Protein AF-V6TT65-F1 (afdb_monomer_lite)

Sequence (92 aa):
MASQNQVAELHRVRNQLESSCRDSKERLKELVDELSNLKQKAKDCLRKHDREGAIRYLYRMRGVRKQADLVVLVINKQRSIISEIDAKLDRA

Radius of gyration: 20.6 Å; chains: 1; bounding box: 43×16×62 Å

Foldseek 3Di:
DVVVVVLVVLVVVLVVLVVVLVVLVVVLVVLVVLLVVLCVQLVVCVVVVNNVSNVVSVVVSVVSVVVSVVSVVSSVVSVVVSVVSVVVSVVD

Secondary structure (DSSP, 8-state):
-HHHHHHHHHHHHHHH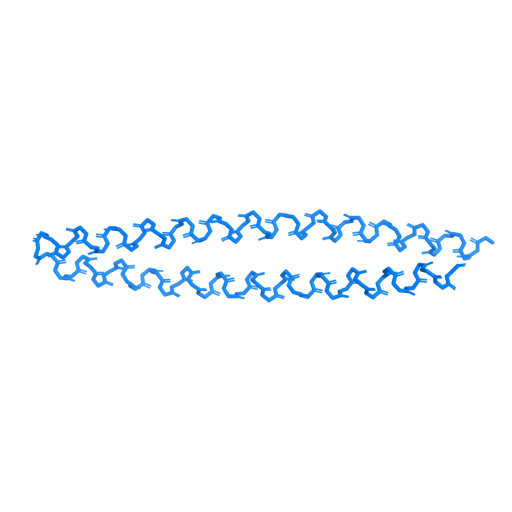HHHHHHHHHHHHHHHHHHHHHHHHHHHHHHHTT-HHHHHHHHHHHHHHHHHHHHHHHHHHHHHHHHHHHHHHHTT-

Organism: Giardia intestinalis (NCBI:txid5741)

Structure (mmCIF, N/CA/C/O backbone):
data_AF-V6TT65-F1
#
_entry.id   AF-V6TT65-F1
#
loop_
_atom_site.group_PDB
_atom_site.id
_atom_site.type_symbol
_atom_site.label_atom_id
_atom_site.label_alt_id
_atom_site.label_comp_id
_atom_site.label_asym_id
_atom_site.label_entity_id
_atom_site.label_seq_id
_atom_site.pdbx_PDB_ins_code
_atom_site.Cartn_x
_atom_site.Cartn_y
_atom_site.Cartn_z
_atom_site.occupancy
_atom_site.B_iso_or_equiv
_atom_site.auth_seq_id
_atom_site.auth_comp_id
_atom_site.auth_asym_id
_atom_site.auth_atom_id
_atom_site.pdbx_PDB_model_num
ATOM 1 N N . MET A 1 1 ? -19.829 -6.950 35.715 1.00 54.56 1 MET A N 1
ATOM 2 C CA . MET A 1 1 ? -18.475 -7.495 35.450 1.00 54.56 1 MET A CA 1
ATOM 3 C C . MET A 1 1 ? -18.292 -7.948 33.997 1.00 54.56 1 MET A C 1
ATOM 5 O O . MET A 1 1 ? -17.279 -7.599 33.414 1.00 54.56 1 MET A O 1
ATOM 9 N N . ALA A 1 2 ? -19.253 -8.644 33.368 1.00 61.25 2 ALA A N 1
ATOM 10 C CA . ALA A 1 2 ? -19.134 -9.065 31.960 1.00 61.25 2 ALA A CA 1
ATOM 11 C C . ALA A 1 2 ? -19.013 -7.906 30.937 1.00 61.25 2 ALA A C 1
ATOM 13 O O . ALA A 1 2 ? -18.244 -8.034 29.990 1.00 61.25 2 ALA A O 1
ATOM 14 N N . SER A 1 3 ? -19.686 -6.759 31.141 1.00 68.38 3 SER A N 1
ATOM 15 C CA . SER A 1 3 ? -19.584 -5.627 30.195 1.00 68.38 3 SER A CA 1
ATOM 16 C C . SER A 1 3 ? -18.244 -4.884 30.267 1.00 68.38 3 SER A C 1
ATOM 18 O O . SER A 1 3 ? -17.699 -4.529 29.230 1.00 68.38 3 SER A O 1
ATOM 20 N N . GLN A 1 4 ? -17.648 -4.730 31.457 1.00 74.50 4 GLN A N 1
ATOM 21 C CA . GLN A 1 4 ? -16.317 -4.117 31.604 1.00 74.50 4 GLN A CA 1
ATOM 22 C C . GLN A 1 4 ? -15.222 -4.942 30.911 1.00 74.50 4 GLN A C 1
ATOM 24 O O . GLN A 1 4 ? -14.344 -4.374 30.265 1.00 74.50 4 GLN A O 1
ATOM 29 N N . ASN A 1 5 ? -15.313 -6.275 30.966 1.00 84.38 5 ASN A N 1
ATOM 30 C CA . ASN A 1 5 ? -14.387 -7.160 30.251 1.00 84.38 5 ASN A CA 1
ATOM 31 C C . ASN A 1 5 ? -14.548 -7.057 28.727 1.00 84.38 5 ASN A C 1
ATOM 33 O O . ASN A 1 5 ? -13.562 -7.116 27.997 1.00 84.38 5 ASN A O 1
ATOM 37 N N . GLN A 1 6 ? -15.777 -6.866 28.243 1.00 87.69 6 GLN A N 1
ATOM 38 C CA . GLN A 1 6 ? -16.055 -6.708 26.817 1.00 87.69 6 GLN A CA 1
ATOM 39 C C . GLN A 1 6 ? -15.543 -5.366 26.274 1.00 87.69 6 GLN A C 1
ATOM 41 O O . GLN A 1 6 ? -14.954 -5.334 25.196 1.00 87.69 6 GLN A O 1
ATOM 46 N N . VAL A 1 7 ? -15.694 -4.275 27.032 1.00 91.19 7 VAL A N 1
ATOM 47 C CA . VAL A 1 7 ? -15.133 -2.958 26.678 1.00 91.19 7 VAL A CA 1
ATOM 48 C C . VAL A 1 7 ? -13.601 -2.997 26.657 1.00 91.19 7 VAL A C 1
ATOM 50 O O . VAL A 1 7 ? -12.984 -2.515 25.707 1.00 91.19 7 VAL A O 1
ATOM 53 N N . ALA A 1 8 ? -12.974 -3.631 27.654 1.00 92.81 8 ALA A N 1
ATOM 54 C CA . ALA A 1 8 ? -11.521 -3.793 27.692 1.00 92.81 8 ALA A CA 1
ATOM 55 C C . ALA A 1 8 ? -10.988 -4.592 26.488 1.00 92.81 8 ALA A C 1
ATOM 57 O O . ALA A 1 8 ? -9.989 -4.201 25.880 1.00 92.81 8 ALA A O 1
ATOM 58 N N . GLU A 1 9 ? -11.673 -5.672 26.101 1.00 94.12 9 GLU A N 1
ATOM 59 C CA . GLU A 1 9 ? -11.288 -6.473 24.936 1.00 94.12 9 GLU A CA 1
ATOM 60 C C . GLU A 1 9 ? -11.478 -5.701 23.622 1.00 94.12 9 GLU A C 1
ATOM 62 O O . GLU A 1 9 ? -10.603 -5.736 22.756 1.00 94.12 9 GLU A O 1
ATOM 67 N N . LEU A 1 10 ? -12.561 -4.926 23.486 1.00 94.56 10 LEU A N 1
ATOM 68 C CA . LEU A 1 10 ? -12.767 -4.055 22.324 1.00 94.56 10 LEU A CA 1
ATOM 69 C C . LEU A 1 10 ? -11.646 -3.016 22.188 1.00 94.56 10 LEU A C 1
ATOM 71 O O . LEU A 1 10 ? -11.094 -2.864 21.097 1.00 94.56 10 LEU A O 1
ATOM 75 N N . HIS A 1 11 ? -11.242 -2.356 23.278 1.00 95.62 11 HIS A N 1
ATOM 76 C CA . HIS A 1 11 ? -10.094 -1.443 23.257 1.00 95.62 11 HIS A CA 1
ATOM 77 C C . HIS A 1 11 ? -8.786 -2.152 22.895 1.00 95.62 11 HIS A C 1
ATOM 79 O O . HIS A 1 11 ? -7.990 -1.620 22.119 1.00 95.62 11 HIS A O 1
ATOM 85 N N . ARG A 1 12 ? -8.554 -3.363 23.413 1.00 96.38 12 ARG A N 1
ATOM 86 C CA . ARG A 1 12 ? -7.360 -4.150 23.084 1.00 96.38 12 ARG A CA 1
ATOM 87 C C . ARG A 1 12 ? -7.291 -4.467 21.590 1.00 96.38 12 ARG A C 1
ATOM 89 O O . ARG A 1 12 ? -6.261 -4.209 20.965 1.00 96.38 12 ARG A O 1
ATOM 96 N N . VAL A 1 13 ? -8.379 -4.983 21.017 1.00 96.31 13 VAL A N 1
ATOM 97 C CA . VAL A 1 13 ? -8.463 -5.326 19.588 1.00 96.31 13 VAL A CA 1
ATOM 98 C C . VAL A 1 13 ? -8.322 -4.074 18.721 1.00 96.31 13 VAL A C 1
ATOM 100 O O . VAL A 1 13 ? -7.570 -4.087 17.746 1.00 96.31 13 VAL A O 1
ATOM 103 N N . ARG A 1 14 ? -8.976 -2.969 19.100 1.00 96.88 14 ARG A N 1
ATOM 104 C CA . ARG A 1 14 ? -8.841 -1.662 18.439 1.00 96.88 14 ARG A CA 1
ATOM 105 C C . ARG A 1 14 ? -7.380 -1.220 18.364 1.00 96.88 14 ARG A C 1
ATOM 107 O O . ARG A 1 14 ? -6.890 -0.924 17.278 1.00 96.88 14 ARG A O 1
ATOM 114 N N . ASN A 1 15 ? -6.668 -1.236 19.490 1.00 97.19 15 ASN A N 1
ATOM 115 C CA . ASN A 1 15 ? -5.272 -0.798 19.559 1.00 97.19 15 ASN A CA 1
ATOM 116 C C . ASN A 1 15 ? -4.343 -1.700 18.726 1.00 97.19 15 ASN A C 1
ATOM 118 O O . ASN A 1 15 ? -3.435 -1.211 18.051 1.00 97.19 15 ASN A O 1
ATOM 122 N N . GLN A 1 16 ? -4.586 -3.016 18.720 1.00 97.19 16 GLN A N 1
ATOM 123 C CA . GLN A 1 16 ? -3.853 -3.953 17.860 1.00 97.19 16 GLN A CA 1
ATOM 124 C C . GLN A 1 16 ? -4.092 -3.670 16.369 1.00 97.19 16 GLN A C 1
ATOM 126 O O . GLN A 1 16 ? -3.141 -3.652 15.583 1.00 97.19 16 GLN A O 1
ATOM 131 N N . LEU A 1 17 ? -5.340 -3.397 15.974 1.00 96.75 17 LEU A N 1
ATOM 132 C CA . LEU A 1 17 ? -5.683 -3.030 14.599 1.00 96.75 17 LEU A CA 1
ATOM 133 C C . LEU A 1 17 ? -5.082 -1.685 14.186 1.00 96.75 17 LEU A C 1
ATOM 135 O O . LEU A 1 17 ? -4.623 -1.557 13.053 1.00 96.75 17 LEU A O 1
ATOM 139 N N . GLU A 1 18 ? -5.039 -0.695 15.079 1.00 97.12 18 GLU A N 1
ATOM 140 C CA . GLU A 1 18 ? -4.383 0.590 14.812 1.00 97.12 18 GLU A CA 1
ATOM 141 C C . GLU A 1 18 ? -2.881 0.428 14.567 1.00 97.12 18 GLU A C 1
ATOM 143 O O . GLU A 1 18 ? -2.351 1.023 13.623 1.00 97.12 18 GLU A O 1
ATOM 148 N N . SER A 1 19 ? -2.203 -0.404 15.366 1.00 97.62 19 SER A N 1
ATOM 149 C CA . SER A 1 19 ? -0.793 -0.741 15.138 1.00 97.62 19 SER A CA 1
ATOM 150 C C . SER A 1 19 ? -0.607 -1.425 13.783 1.00 97.62 19 SER A C 1
ATOM 152 O O . SER A 1 19 ? 0.164 -0.952 12.954 1.00 97.62 19 SER A O 1
ATOM 154 N N . SER A 1 20 ? -1.395 -2.466 13.498 1.00 97.81 20 SER A N 1
ATOM 155 C CA . SER A 1 20 ? -1.330 -3.194 12.223 1.00 97.81 20 SER A CA 1
ATOM 156 C C . SER A 1 20 ? -1.630 -2.299 11.008 1.00 97.81 20 SER A C 1
ATOM 158 O O . SER A 1 20 ? -1.017 -2.440 9.946 1.00 97.81 20 SER A O 1
ATOM 160 N N . CYS A 1 21 ? -2.540 -1.333 11.158 1.00 97.88 21 CYS A N 1
ATOM 161 C CA . CYS A 1 21 ? -2.859 -0.339 10.133 1.00 97.88 21 CYS A CA 1
ATOM 162 C C . CYS A 1 21 ? -1.692 0.623 9.881 1.00 97.88 21 CYS A C 1
ATOM 164 O O . CYS A 1 21 ? -1.445 1.008 8.735 1.00 97.88 21 CYS A O 1
ATOM 166 N N . ARG A 1 22 ? -0.940 0.993 10.924 1.00 98.31 22 ARG A N 1
ATOM 167 C CA . ARG A 1 22 ? 0.287 1.787 10.788 1.00 98.31 22 ARG A CA 1
ATOM 168 C C . ARG A 1 22 ? 1.355 1.025 10.007 1.00 98.31 22 ARG A C 1
ATOM 170 O O . ARG A 1 22 ? 1.879 1.575 9.043 1.00 98.31 22 ARG A O 1
ATOM 177 N N . ASP A 1 23 ? 1.588 -0.238 10.349 1.00 98.31 23 ASP A N 1
ATOM 178 C CA . ASP A 1 23 ? 2.562 -1.091 9.656 1.00 98.31 23 ASP A CA 1
ATOM 179 C C . ASP A 1 23 ? 2.180 -1.291 8.183 1.00 98.31 23 ASP A C 1
ATOM 181 O O . ASP A 1 23 ? 3.013 -1.194 7.284 1.00 98.31 23 ASP A O 1
ATOM 185 N N . SER A 1 24 ? 0.885 -1.483 7.912 1.00 98.38 24 SER A N 1
ATOM 186 C CA . SER A 1 24 ? 0.365 -1.619 6.546 1.00 98.38 24 SER A CA 1
ATOM 187 C C . SER A 1 24 ? 0.576 -0.341 5.723 1.00 98.38 24 SER A C 1
ATOM 189 O O . SER A 1 24 ? 0.909 -0.413 4.539 1.00 98.38 24 SER A O 1
ATOM 191 N N . LYS A 1 25 ? 0.429 0.841 6.336 1.00 98.44 25 LYS A N 1
ATOM 192 C CA . LYS A 1 25 ? 0.720 2.130 5.683 1.00 98.44 25 LYS A CA 1
ATOM 193 C C . LYS A 1 25 ? 2.207 2.318 5.403 1.00 98.44 25 LYS A C 1
ATOM 195 O O . LYS A 1 25 ? 2.538 2.805 4.324 1.00 98.44 25 LYS A O 1
ATOM 200 N N . GLU A 1 26 ? 3.084 1.923 6.324 1.00 98.50 26 GLU A N 1
ATOM 201 C CA . GLU A 1 26 ? 4.530 1.973 6.077 1.00 98.50 26 GLU A CA 1
ATOM 202 C C . GLU A 1 26 ? 4.903 1.033 4.927 1.00 98.50 26 GLU A C 1
ATOM 204 O O . GLU A 1 26 ? 5.570 1.441 3.979 1.00 98.50 26 GLU A O 1
ATOM 209 N N . ARG A 1 27 ? 4.337 -0.179 4.908 1.00 98.38 27 ARG A N 1
ATOM 210 C CA . ARG A 1 27 ? 4.528 -1.108 3.793 1.00 98.38 27 ARG A CA 1
ATOM 211 C C . ARG A 1 27 ? 4.046 -0.538 2.457 1.00 98.38 27 ARG A C 1
ATOM 213 O O . ARG A 1 27 ? 4.694 -0.736 1.431 1.00 98.38 27 ARG A O 1
ATOM 220 N N . LEU A 1 28 ? 2.915 0.169 2.441 1.00 98.69 28 LEU A N 1
ATOM 221 C CA . LEU A 1 28 ? 2.431 0.836 1.230 1.00 98.69 28 LEU A CA 1
ATOM 222 C C . LEU A 1 28 ? 3.424 1.896 0.737 1.00 98.69 28 LEU A C 1
ATOM 224 O O . LEU A 1 28 ? 3.664 1.992 -0.465 1.00 98.69 28 LEU A O 1
ATOM 228 N N . LYS A 1 29 ? 4.007 2.671 1.655 1.00 98.56 29 LYS A N 1
ATOM 229 C CA . LYS A 1 29 ? 5.010 3.691 1.339 1.00 98.56 29 LYS A CA 1
ATOM 230 C C . LYS A 1 29 ? 6.256 3.069 0.702 1.00 98.56 29 LYS A C 1
ATOM 232 O O . LYS A 1 29 ? 6.657 3.513 -0.370 1.00 98.56 29 LYS A O 1
ATOM 237 N N . GLU A 1 30 ? 6.777 1.981 1.270 1.00 98.50 30 GLU A N 1
ATOM 238 C CA . GLU A 1 30 ? 7.903 1.228 0.691 1.00 98.50 30 GLU A CA 1
ATOM 239 C C . GLU A 1 30 ? 7.617 0.763 -0.747 1.00 98.50 30 GLU A C 1
ATOM 241 O O . GLU A 1 30 ? 8.460 0.900 -1.635 1.00 98.50 30 GLU A O 1
ATOM 246 N N . LEU A 1 31 ? 6.410 0.245 -1.006 1.00 98.56 31 LEU A N 1
ATOM 247 C CA . LEU A 1 31 ? 6.005 -0.204 -2.344 1.00 98.56 31 LEU A CA 1
ATOM 248 C C . LEU A 1 31 ? 5.901 0.963 -3.339 1.00 98.56 31 LEU A C 1
ATOM 250 O O . LEU A 1 31 ? 6.241 0.813 -4.515 1.00 98.56 31 LEU A O 1
ATOM 254 N N . VAL A 1 32 ? 5.442 2.136 -2.892 1.00 98.44 32 VAL A N 1
ATOM 255 C CA . VAL A 1 32 ? 5.386 3.355 -3.717 1.00 98.44 32 VAL A CA 1
ATOM 256 C C . VAL A 1 32 ? 6.791 3.863 -4.053 1.00 98.44 32 VAL A C 1
ATOM 258 O O . VAL A 1 32 ? 7.050 4.245 -5.202 1.00 98.44 32 VAL A O 1
ATOM 261 N N . ASP A 1 33 ? 7.713 3.815 -3.095 1.00 98.50 33 ASP A N 1
ATOM 262 C CA . ASP A 1 33 ? 9.116 4.169 -3.308 1.00 98.50 33 ASP A CA 1
ATOM 263 C C . ASP A 1 33 ? 9.787 3.189 -4.284 1.00 98.50 33 ASP A C 1
ATOM 265 O O . ASP A 1 33 ? 10.472 3.603 -5.227 1.00 98.50 33 ASP A O 1
ATOM 269 N N . GLU A 1 34 ? 9.512 1.887 -4.153 1.00 98.38 34 GLU A N 1
ATOM 270 C CA . GLU A 1 34 ? 9.984 0.869 -5.092 1.00 98.38 34 GLU A CA 1
ATOM 271 C C . GLU A 1 34 ? 9.445 1.103 -6.513 1.00 98.38 34 GLU A C 1
ATOM 273 O O . GLU A 1 34 ? 10.212 1.066 -7.482 1.00 98.38 34 GLU A O 1
ATOM 278 N N . LEU A 1 35 ? 8.151 1.408 -6.664 1.00 98.50 35 LEU A N 1
ATOM 279 C CA . LEU A 1 35 ? 7.555 1.755 -7.960 1.00 98.50 35 LEU A CA 1
ATOM 280 C C . LEU A 1 35 ? 8.230 2.977 -8.589 1.00 98.50 35 LEU A C 1
ATOM 282 O O . LEU A 1 35 ? 8.476 2.991 -9.800 1.00 98.50 35 LEU A O 1
ATOM 286 N N . SER A 1 36 ? 8.544 3.989 -7.782 1.00 98.31 36 SER A N 1
ATOM 287 C CA . SER A 1 36 ? 9.233 5.202 -8.2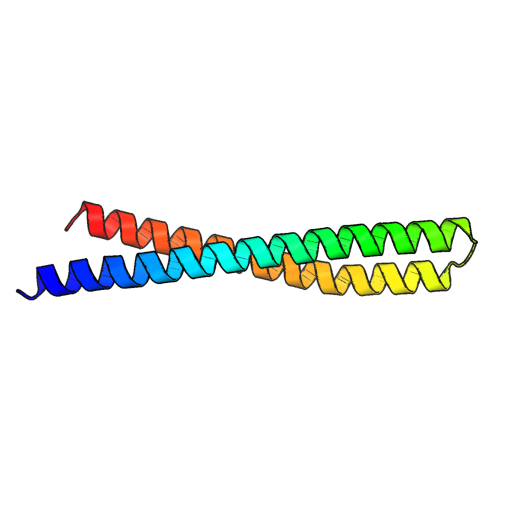29 1.00 98.31 36 SER A CA 1
ATOM 288 C C . SER A 1 36 ? 10.657 4.897 -8.699 1.00 98.31 36 SER A C 1
ATOM 290 O O . SER A 1 36 ? 11.057 5.333 -9.783 1.00 98.31 36 SER A O 1
ATOM 292 N N . ASN A 1 37 ? 11.388 4.065 -7.956 1.00 98.56 37 ASN A N 1
ATOM 293 C CA . ASN A 1 37 ? 12.722 3.597 -8.328 1.00 98.56 37 ASN A CA 1
ATOM 294 C C . ASN A 1 37 ? 12.704 2.780 -9.631 1.00 98.56 37 ASN A C 1
ATOM 296 O O . ASN A 1 37 ? 13.491 3.027 -10.545 1.00 98.56 37 ASN A O 1
ATOM 300 N N . LEU A 1 38 ? 11.774 1.830 -9.763 1.00 98.50 38 LEU A N 1
ATOM 301 C CA . LEU A 1 38 ? 11.625 1.026 -10.979 1.00 98.50 38 LEU A CA 1
ATOM 302 C C . LEU A 1 38 ? 11.265 1.888 -12.195 1.00 98.50 38 LEU A C 1
ATOM 304 O O . LEU A 1 38 ? 11.815 1.679 -13.277 1.00 98.50 38 LEU A O 1
ATOM 308 N N . LYS A 1 39 ? 10.399 2.893 -12.017 1.00 98.25 39 LYS A N 1
ATOM 309 C CA . LYS A 1 39 ? 10.069 3.870 -13.063 1.00 98.25 39 LYS A CA 1
ATOM 310 C C . LYS A 1 39 ? 11.308 4.640 -13.511 1.00 98.25 39 LYS A C 1
ATOM 312 O O . LYS A 1 39 ? 11.485 4.849 -14.711 1.00 98.25 39 LYS A O 1
ATOM 317 N N . GLN A 1 40 ? 12.158 5.057 -12.573 1.00 98.50 40 GLN A N 1
ATOM 318 C CA . GLN A 1 40 ? 13.394 5.765 -12.894 1.00 98.50 40 GLN A CA 1
ATOM 319 C C . GLN A 1 40 ? 14.372 4.864 -13.659 1.00 98.50 40 GLN A C 1
ATOM 321 O O . GLN A 1 40 ? 14.825 5.242 -14.736 1.00 98.50 40 GLN A O 1
ATOM 326 N N . LYS A 1 41 ? 14.582 3.625 -13.200 1.00 98.38 41 LYS A N 1
ATOM 327 C CA . LYS A 1 41 ? 15.415 2.630 -13.899 1.00 98.38 41 LYS A CA 1
ATOM 328 C C . LYS A 1 41 ? 14.920 2.335 -15.317 1.00 98.38 41 LYS A C 1
ATOM 330 O O . LYS A 1 41 ? 15.720 2.281 -16.246 1.00 98.38 41 LYS A O 1
ATOM 335 N N . ALA A 1 42 ? 13.605 2.212 -15.511 1.00 98.38 42 ALA A N 1
ATOM 336 C CA . ALA A 1 42 ? 13.022 2.031 -16.839 1.00 98.38 42 ALA A CA 1
ATOM 337 C C . ALA A 1 42 ? 13.311 3.229 -17.762 1.00 98.38 42 ALA A C 1
ATOM 339 O O . ALA A 1 42 ? 13.693 3.037 -18.915 1.00 98.38 42 ALA A O 1
ATOM 340 N N . LYS A 1 43 ? 13.185 4.466 -17.256 1.00 98.31 43 LYS A N 1
ATOM 341 C CA . LYS A 1 43 ? 13.550 5.680 -18.008 1.00 98.31 43 LYS A CA 1
ATOM 342 C C . LYS A 1 43 ? 15.034 5.707 -18.367 1.00 98.31 43 LYS A C 1
ATOM 344 O O . LYS A 1 43 ? 15.372 6.087 -19.484 1.00 98.31 43 LYS A O 1
ATOM 349 N N . ASP A 1 44 ? 15.906 5.302 -17.449 1.00 98.50 44 ASP A N 1
ATOM 350 C CA . ASP A 1 44 ? 17.351 5.290 -17.686 1.00 98.50 44 ASP A CA 1
ATOM 351 C C . ASP A 1 44 ? 17.759 4.240 -18.727 1.00 98.50 44 ASP A C 1
ATOM 353 O O . ASP A 1 44 ? 18.616 4.523 -19.563 1.00 98.50 44 ASP A O 1
ATOM 357 N N . CYS A 1 45 ? 17.095 3.081 -18.763 1.00 98.44 45 CYS A N 1
ATOM 358 C CA . CYS A 1 45 ? 17.230 2.119 -19.862 1.00 98.44 45 CYS A CA 1
ATOM 359 C C . CYS A 1 45 ? 16.826 2.733 -21.211 1.00 98.44 45 CYS A C 1
ATOM 361 O O . CYS A 1 45 ? 17.589 2.660 -22.172 1.00 98.44 45 CYS A O 1
ATOM 363 N N . LEU A 1 46 ? 15.674 3.412 -21.278 1.00 97.44 46 LEU A N 1
ATOM 364 C CA . LEU A 1 46 ? 15.216 4.058 -22.516 1.00 97.44 46 LEU A CA 1
ATOM 365 C C . LEU A 1 46 ? 16.176 5.152 -23.001 1.00 97.44 46 LEU A C 1
ATOM 367 O O . LEU A 1 46 ? 16.441 5.230 -24.198 1.00 97.44 46 LEU A O 1
ATOM 371 N N . ARG A 1 47 ? 16.739 5.954 -22.086 1.00 98.06 47 ARG A N 1
ATOM 372 C CA . ARG A 1 47 ? 17.775 6.958 -22.405 1.00 98.06 47 ARG A CA 1
ATOM 373 C C . ARG A 1 47 ? 19.033 6.334 -23.010 1.00 98.06 47 ARG A C 1
ATOM 375 O O . ARG A 1 47 ? 19.695 6.976 -23.812 1.00 98.06 47 ARG A O 1
ATOM 382 N N . LYS A 1 48 ? 19.351 5.093 -22.637 1.00 98.06 48 LYS A N 1
ATOM 383 C CA . LYS A 1 48 ? 20.478 4.310 -23.166 1.00 98.06 48 LYS A CA 1
ATOM 384 C C . LYS A 1 48 ? 20.100 3.450 -24.379 1.00 98.06 48 LYS A C 1
ATOM 386 O O . LYS A 1 48 ? 20.888 2.605 -24.782 1.00 98.06 48 LYS A O 1
ATOM 391 N N . HIS A 1 49 ? 18.898 3.628 -24.934 1.00 97.44 49 HIS A N 1
ATOM 392 C CA . HIS A 1 49 ? 18.331 2.801 -26.006 1.00 97.44 49 HIS A CA 1
ATOM 393 C C . HIS A 1 49 ? 18.184 1.299 -25.667 1.00 97.44 49 HIS A C 1
ATOM 395 O O . HIS A 1 49 ? 17.899 0.491 -26.549 1.00 97.44 49 HIS A O 1
ATOM 401 N N . ASP A 1 50 ? 18.272 0.920 -24.388 1.00 98.00 50 ASP A N 1
ATOM 402 C CA . ASP A 1 50 ? 18.040 -0.441 -23.894 1.00 98.00 50 ASP A CA 1
ATOM 403 C C . ASP A 1 50 ? 16.534 -0.690 -23.702 1.00 98.00 50 ASP A C 1
ATOM 405 O O . ASP A 1 50 ? 15.961 -0.520 -22.620 1.00 98.00 50 ASP A O 1
ATOM 409 N N . ARG A 1 51 ? 15.852 -1.065 -24.789 1.00 97.19 51 ARG A N 1
ATOM 410 C CA . ARG A 1 51 ? 14.402 -1.324 -24.769 1.00 97.19 51 ARG A CA 1
ATOM 411 C C . ARG A 1 51 ? 14.041 -2.552 -23.937 1.00 97.19 51 ARG A C 1
ATOM 413 O O . ARG A 1 51 ? 13.040 -2.529 -23.222 1.00 97.19 51 ARG A O 1
ATOM 420 N N . GLU A 1 52 ? 14.846 -3.606 -23.996 1.00 97.94 52 GLU A N 1
ATOM 421 C CA . GLU A 1 52 ? 14.584 -4.837 -23.249 1.00 97.94 52 GLU A CA 1
ATOM 422 C C . GLU A 1 52 ? 14.717 -4.625 -21.739 1.00 97.94 52 GLU A C 1
ATOM 424 O O . GLU A 1 52 ? 13.873 -5.092 -20.970 1.00 97.94 52 GLU A O 1
ATOM 429 N N . GLY A 1 53 ? 15.729 -3.874 -21.295 1.00 97.94 53 GLY A N 1
ATOM 430 C CA . GLY A 1 53 ? 15.881 -3.492 -19.893 1.00 97.94 53 GLY A CA 1
ATOM 431 C C . GLY A 1 53 ? 14.711 -2.663 -19.385 1.00 97.94 53 GLY A C 1
ATOM 432 O O . GLY A 1 53 ? 14.182 -2.946 -18.306 1.00 97.94 53 GLY A O 1
ATOM 433 N N . ALA A 1 54 ? 14.230 -1.713 -20.190 1.00 98.06 54 ALA A 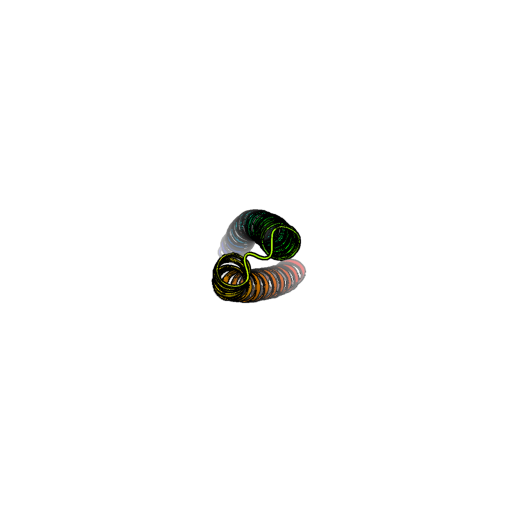N 1
ATOM 434 C CA . ALA A 1 54 ? 13.037 -0.944 -19.853 1.00 98.06 54 ALA A CA 1
ATOM 435 C C . ALA A 1 54 ? 11.804 -1.852 -19.685 1.00 98.06 54 ALA A C 1
ATOM 437 O O . ALA A 1 54 ? 11.096 -1.739 -18.682 1.00 98.06 54 ALA A O 1
ATOM 438 N N . ILE A 1 55 ? 11.585 -2.801 -20.605 1.00 98.19 55 ILE A N 1
ATOM 439 C CA . ILE A 1 55 ? 10.484 -3.777 -20.525 1.00 98.19 55 ILE A CA 1
ATOM 440 C C . ILE A 1 55 ? 10.587 -4.624 -19.247 1.00 98.19 55 ILE A C 1
ATOM 442 O O . ILE A 1 55 ? 9.584 -4.800 -18.552 1.00 98.19 55 ILE A O 1
ATOM 446 N N . ARG A 1 56 ? 11.787 -5.097 -18.879 1.00 98.25 56 ARG A N 1
ATOM 447 C CA . ARG A 1 56 ? 11.998 -5.871 -17.640 1.00 98.25 56 ARG A CA 1
ATOM 448 C C . ARG A 1 56 ? 11.599 -5.084 -16.391 1.00 98.25 56 ARG A C 1
ATOM 450 O O . ARG A 1 56 ? 10.925 -5.633 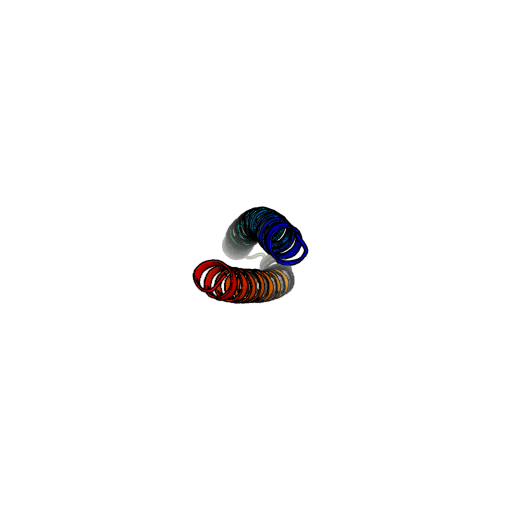-15.516 1.00 98.25 56 ARG A O 1
ATOM 457 N N . TYR A 1 57 ? 11.976 -3.808 -16.294 1.00 98.25 57 TYR A N 1
ATOM 458 C CA . TYR A 1 57 ? 11.587 -2.974 -15.153 1.00 98.25 57 TYR A CA 1
ATOM 459 C C . TYR A 1 57 ? 10.083 -2.682 -15.129 1.00 98.25 57 TYR A C 1
ATOM 461 O O . TYR A 1 57 ? 9.471 -2.786 -14.067 1.00 98.25 57 TYR A O 1
ATOM 469 N N . LEU A 1 58 ? 9.459 -2.420 -16.282 1.00 97.12 58 LEU A N 1
ATOM 470 C CA . LEU A 1 58 ? 8.004 -2.244 -16.379 1.00 97.12 58 LEU A CA 1
ATOM 471 C C . LEU A 1 58 ? 7.235 -3.510 -15.968 1.00 97.12 58 LEU A C 1
ATOM 473 O O . LEU A 1 58 ? 6.219 -3.420 -15.275 1.00 97.12 58 LEU A O 1
ATOM 477 N N . TYR A 1 59 ? 7.731 -4.697 -16.328 1.00 97.69 59 TYR A N 1
ATOM 478 C CA . TYR A 1 59 ? 7.136 -5.961 -15.890 1.00 97.69 59 TYR A CA 1
ATOM 479 C C . TYR A 1 59 ? 7.201 -6.121 -14.364 1.00 97.69 59 TYR A C 1
ATOM 481 O O . TYR A 1 59 ? 6.193 -6.450 -13.736 1.00 97.69 59 TYR A O 1
ATOM 489 N N . ARG A 1 60 ? 8.347 -5.806 -13.742 1.00 97.88 60 ARG A N 1
ATOM 490 C CA . ARG A 1 60 ? 8.484 -5.806 -12.273 1.00 97.88 60 ARG A CA 1
ATOM 491 C C . ARG A 1 60 ? 7.525 -4.817 -11.610 1.00 97.88 60 ARG A C 1
ATOM 493 O O . ARG A 1 60 ? 6.865 -5.184 -10.641 1.00 97.88 60 ARG A O 1
ATOM 500 N N . MET A 1 61 ? 7.361 -3.615 -12.173 1.00 98.31 61 MET A N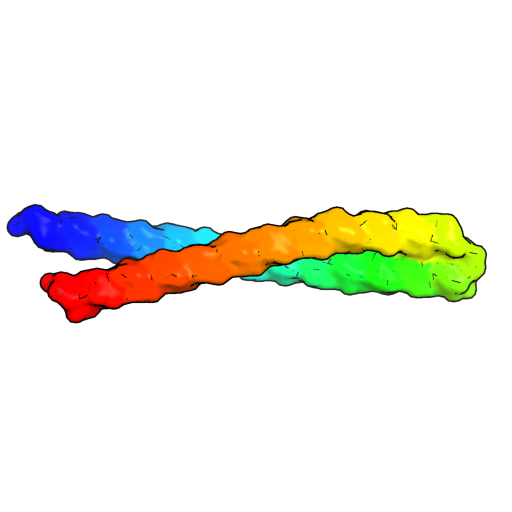 1
ATOM 501 C CA . MET A 1 61 ? 6.398 -2.625 -11.663 1.00 98.31 61 MET A CA 1
ATOM 502 C C . MET A 1 61 ? 4.972 -3.175 -11.605 1.00 98.31 61 MET A C 1
ATOM 504 O O . MET A 1 61 ? 4.234 -2.855 -10.676 1.00 98.31 61 MET A O 1
ATOM 508 N N . ARG A 1 62 ? 4.569 -4.018 -12.565 1.00 97.19 62 ARG A N 1
ATOM 509 C CA . ARG A 1 62 ? 3.239 -4.646 -12.549 1.00 97.19 62 ARG A CA 1
ATOM 510 C C . ARG A 1 62 ? 3.045 -5.541 -11.322 1.00 97.19 62 ARG A C 1
ATOM 512 O O . ARG A 1 62 ? 1.947 -5.568 -10.775 1.00 97.19 62 ARG A O 1
ATOM 519 N N . GLY A 1 63 ? 4.086 -6.256 -10.894 1.00 97.31 63 GLY A N 1
ATOM 520 C CA . GLY A 1 63 ? 4.063 -7.075 -9.679 1.00 97.31 63 GLY A CA 1
ATOM 521 C C . GLY A 1 63 ? 3.925 -6.228 -8.415 1.00 97.31 63 GLY A C 1
ATOM 522 O O . GLY A 1 63 ? 3.013 -6.457 -7.624 1.00 97.31 63 GLY A O 1
ATOM 523 N N . VAL A 1 64 ? 4.766 -5.201 -8.277 1.00 98.31 64 VAL A N 1
ATOM 524 C CA . VAL A 1 64 ? 4.750 -4.290 -7.118 1.00 98.31 64 VAL A CA 1
ATOM 525 C C . VAL A 1 64 ? 3.418 -3.539 -7.020 1.00 98.31 64 VAL A C 1
ATOM 527 O O . VAL A 1 64 ? 2.851 -3.427 -5.938 1.00 98.31 64 VAL A O 1
ATOM 530 N N . ARG A 1 65 ? 2.844 -3.102 -8.152 1.00 98.06 65 ARG A N 1
ATOM 531 C CA . ARG A 1 65 ? 1.530 -2.436 -8.175 1.00 98.06 65 ARG A CA 1
ATOM 532 C C . ARG A 1 65 ? 0.420 -3.328 -7.620 1.00 98.06 65 ARG A C 1
ATOM 534 O O . ARG A 1 65 ? -0.337 -2.872 -6.778 1.00 98.06 65 ARG A O 1
ATOM 541 N N . LYS A 1 66 ? 0.370 -4.603 -8.021 1.00 97.88 66 LYS A N 1
ATOM 542 C CA . LYS A 1 66 ? -0.616 -5.553 -7.475 1.00 97.88 66 LYS A CA 1
ATOM 543 C C . LYS A 1 66 ? -0.484 -5.708 -5.959 1.00 97.88 66 LYS A C 1
ATOM 545 O O . LYS A 1 66 ? -1.492 -5.815 -5.273 1.00 97.88 66 LYS A O 1
ATOM 550 N N . GLN A 1 67 ? 0.743 -5.724 -5.435 1.00 98.06 67 GLN A N 1
ATOM 551 C CA . GLN A 1 67 ? 0.966 -5.769 -3.988 1.00 98.06 67 GLN A CA 1
ATOM 552 C C . GLN A 1 67 ? 0.476 -4.488 -3.308 1.00 98.06 67 GLN A C 1
ATOM 554 O O . GLN A 1 67 ? -0.205 -4.572 -2.292 1.00 98.06 67 GLN A O 1
ATOM 559 N N . ALA A 1 68 ? 0.762 -3.317 -3.884 1.00 98.50 68 ALA A N 1
ATOM 560 C CA . ALA A 1 68 ? 0.283 -2.041 -3.359 1.00 98.50 68 ALA A CA 1
ATOM 561 C C . ALA A 1 68 ? -1.254 -1.983 -3.327 1.00 98.50 68 ALA A C 1
ATOM 563 O O . ALA A 1 68 ? -1.823 -1.606 -2.305 1.00 98.50 68 ALA A O 1
ATOM 564 N N . ASP A 1 69 ? -1.923 -2.438 -4.392 1.00 98.19 69 ASP A N 1
ATOM 565 C CA . ASP A 1 69 ? -3.388 -2.501 -4.466 1.00 98.19 69 ASP A CA 1
ATOM 566 C C . ASP A 1 69 ? -3.971 -3.388 -3.348 1.00 98.19 69 ASP A C 1
ATOM 568 O O . ASP A 1 69 ? -4.930 -3.005 -2.674 1.00 98.19 69 ASP A O 1
ATOM 572 N N . LEU A 1 70 ? -3.360 -4.552 -3.089 1.00 98.25 70 LEU A N 1
ATOM 573 C CA . LEU A 1 70 ? -3.759 -5.438 -1.989 1.00 98.25 70 LEU A CA 1
ATOM 574 C C . LEU A 1 70 ? -3.561 -4.784 -0.616 1.00 98.25 70 LEU A C 1
ATOM 576 O O . LEU A 1 70 ? -4.438 -4.878 0.240 1.00 98.25 70 LEU A O 1
ATOM 580 N N . VAL A 1 71 ? -2.438 -4.096 -0.402 1.00 98.38 71 VAL A N 1
ATOM 581 C CA . VAL A 1 71 ? -2.169 -3.395 0.863 1.00 98.38 71 VAL A CA 1
ATOM 582 C C . VAL A 1 71 ? 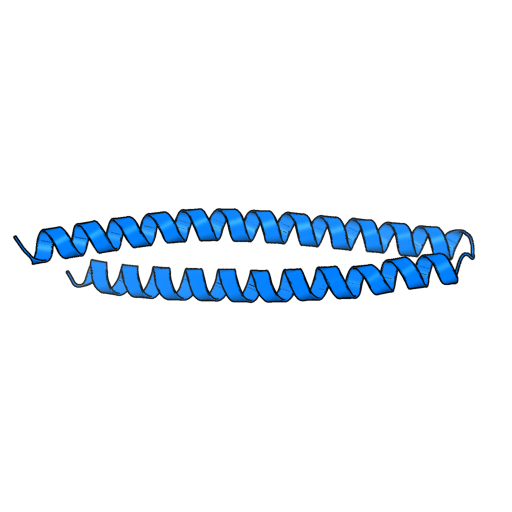-3.182 -2.269 1.088 1.00 98.38 71 VAL A C 1
ATOM 584 O O . VAL A 1 71 ? -3.672 -2.103 2.204 1.00 98.38 71 VAL A O 1
ATOM 587 N N . VAL A 1 72 ? -3.576 -1.541 0.040 1.00 98.56 72 VAL A N 1
ATOM 588 C CA . VAL A 1 72 ? -4.641 -0.526 0.124 1.00 98.56 72 VAL A CA 1
ATOM 589 C C . VAL A 1 72 ? -5.972 -1.149 0.553 1.00 98.56 72 VAL A C 1
ATOM 591 O O . VAL A 1 72 ? -6.646 -0.599 1.427 1.00 98.56 72 VAL A O 1
ATOM 594 N N . LEU A 1 73 ? -6.346 -2.307 -0.002 1.00 98.44 73 LEU A N 1
ATOM 595 C CA . LEU A 1 73 ? -7.553 -3.031 0.418 1.00 98.44 73 LEU A CA 1
ATOM 596 C C . LEU A 1 73 ? -7.495 -3.427 1.900 1.00 98.44 73 LEU A C 1
ATOM 598 O O . LEU A 1 73 ? -8.476 -3.234 2.621 1.00 98.44 73 LEU A O 1
ATOM 602 N N . VAL A 1 74 ? -6.346 -3.925 2.366 1.00 98.12 74 VAL A N 1
ATOM 603 C CA . VAL A 1 74 ? -6.124 -4.276 3.778 1.00 98.12 74 VAL A CA 1
ATOM 604 C C . VAL A 1 74 ? -6.277 -3.051 4.680 1.00 98.12 74 VAL A C 1
ATOM 606 O O . VAL A 1 74 ? -7.048 -3.107 5.638 1.00 98.12 74 VAL A O 1
ATOM 609 N N . ILE A 1 75 ? -5.635 -1.928 4.342 1.00 98.50 75 ILE A N 1
ATOM 610 C CA . ILE A 1 75 ? -5.744 -0.668 5.098 1.00 98.50 75 ILE A CA 1
ATOM 611 C C . ILE A 1 75 ? -7.201 -0.211 5.181 1.00 98.50 75 ILE A C 1
ATOM 613 O O . ILE A 1 75 ? -7.680 0.159 6.254 1.00 98.50 75 ILE A O 1
ATOM 617 N N . ASN A 1 76 ? -7.930 -0.247 4.065 1.00 98.19 76 ASN A N 1
ATOM 618 C CA . ASN A 1 76 ? -9.335 0.152 4.039 1.00 98.19 76 ASN A CA 1
ATOM 619 C C . ASN A 1 76 ? -10.193 -0.756 4.926 1.00 98.19 76 ASN A C 1
ATOM 621 O O . ASN A 1 76 ? -11.034 -0.260 5.678 1.00 98.19 76 ASN A O 1
ATOM 625 N N . LYS A 1 77 ? -9.947 -2.072 4.907 1.00 98.12 77 LYS A N 1
ATOM 626 C CA . LYS A 1 77 ? -10.669 -3.010 5.771 1.00 98.12 77 LYS A CA 1
ATOM 627 C C . LYS A 1 77 ? -10.335 -2.805 7.249 1.00 98.12 77 LYS A C 1
ATOM 629 O O . LYS A 1 77 ? -11.254 -2.781 8.062 1.00 98.12 77 LYS A O 1
ATOM 634 N N . GLN A 1 78 ? -9.064 -2.595 7.596 1.00 97.88 78 GLN A N 1
ATOM 635 C CA . GLN A 1 78 ? -8.643 -2.271 8.964 1.00 97.88 78 GLN A CA 1
ATOM 636 C C . GLN A 1 78 ? -9.333 -0.998 9.467 1.00 97.88 78 GLN A C 1
ATOM 638 O O . GLN A 1 78 ? -9.885 -1.001 10.562 1.00 97.88 78 GLN A O 1
ATOM 643 N N . ARG A 1 79 ? -9.370 0.069 8.654 1.00 97.94 79 ARG A N 1
ATOM 644 C CA . ARG A 1 79 ? -10.057 1.326 9.005 1.00 97.94 79 ARG A CA 1
ATOM 645 C C . ARG A 1 79 ? -11.556 1.124 9.221 1.00 97.94 79 ARG A C 1
ATOM 647 O O . ARG A 1 79 ? -12.074 1.622 10.210 1.00 97.94 79 ARG A O 1
ATOM 654 N N . SER A 1 80 ? -12.221 0.358 8.352 1.00 98.12 80 SER A N 1
ATOM 655 C CA . SER A 1 80 ? -13.641 0.009 8.516 1.00 98.12 80 SER A CA 1
ATOM 656 C C . SER A 1 80 ? -13.899 -0.686 9.853 1.00 98.12 80 SER A C 1
ATOM 658 O O . SER A 1 80 ? -14.798 -0.288 10.584 1.00 98.12 80 SER A O 1
ATOM 660 N N . ILE A 1 81 ? -13.089 -1.693 10.198 1.00 97.62 81 ILE A N 1
ATOM 661 C CA . ILE A 1 81 ? -13.258 -2.447 11.449 1.00 97.62 81 ILE A CA 1
ATOM 662 C C . ILE A 1 81 ? -12.991 -1.554 12.666 1.00 97.62 81 ILE A C 1
ATOM 664 O O . ILE A 1 81 ? -13.734 -1.629 13.639 1.00 97.62 81 ILE A O 1
ATOM 668 N N . ILE A 1 82 ? -11.966 -0.695 12.621 1.00 97.69 82 ILE A N 1
ATOM 669 C CA . ILE A 1 82 ? -11.696 0.270 13.698 1.00 97.69 82 ILE A CA 1
ATOM 670 C C . ILE A 1 82 ? -12.919 1.170 13.915 1.00 97.69 82 ILE A C 1
ATOM 672 O O . ILE A 1 82 ? -13.388 1.271 15.041 1.00 97.69 82 ILE A O 1
ATOM 676 N N . SER A 1 83 ? -13.501 1.730 12.849 1.00 97.44 83 SER A N 1
ATOM 677 C CA . SER A 1 83 ? -14.714 2.553 12.954 1.00 97.44 83 SER A CA 1
ATOM 678 C C . SER A 1 83 ? -15.923 1.786 13.502 1.00 97.44 83 SER A C 1
ATOM 680 O O . SER A 1 83 ? -16.708 2.339 14.267 1.00 97.44 83 SER A O 1
ATOM 682 N N . GLU A 1 84 ? -16.082 0.508 13.147 1.00 97.06 84 GLU A N 1
ATOM 683 C CA . GLU A 1 84 ? -17.128 -0.350 13.719 1.00 97.06 84 GLU A CA 1
ATOM 684 C C . GLU A 1 84 ? -16.913 -0.611 15.218 1.00 97.06 84 GLU A C 1
ATOM 686 O O . GLU A 1 84 ? -17.888 -0.704 15.966 1.00 97.06 84 GLU A O 1
ATOM 691 N N . ILE A 1 85 ? -15.660 -0.752 15.664 1.00 96.44 85 ILE A N 1
ATOM 692 C CA . ILE A 1 85 ? -15.325 -0.911 17.085 1.00 96.44 85 ILE A CA 1
ATOM 693 C C . ILE A 1 85 ? -15.562 0.400 17.837 1.00 96.44 85 ILE A C 1
ATOM 695 O O . ILE A 1 85 ? -16.193 0.362 18.890 1.00 96.44 85 ILE A O 1
ATOM 699 N N . ASP A 1 86 ? -15.140 1.537 17.284 1.00 95.62 86 ASP A N 1
ATOM 700 C CA . ASP A 1 86 ? -15.370 2.866 17.866 1.00 95.62 86 ASP A CA 1
ATOM 701 C C . ASP A 1 86 ? -16.868 3.104 18.094 1.00 95.62 86 ASP A C 1
ATOM 703 O O . ASP A 1 86 ? -17.292 3.383 19.210 1.00 95.62 86 ASP A O 1
ATOM 707 N N . ALA A 1 87 ? -17.703 2.820 17.089 1.00 95.75 87 ALA A N 1
ATOM 708 C CA . ALA A 1 87 ? -19.155 2.947 17.213 1.00 95.75 87 ALA A CA 1
ATOM 709 C C . ALA A 1 87 ? -19.784 2.001 18.256 1.00 95.75 87 ALA A C 1
ATOM 711 O O . ALA A 1 87 ? -20.879 2.277 18.751 1.00 95.75 87 ALA A O 1
ATOM 712 N N . LYS A 1 88 ? -19.147 0.862 18.563 1.00 93.75 88 LYS A N 1
ATOM 713 C CA . LYS A 1 88 ? -19.586 -0.046 19.637 1.00 93.75 88 LYS A CA 1
ATOM 714 C C . LYS A 1 88 ? -19.146 0.454 21.008 1.00 93.75 88 LYS A C 1
ATOM 716 O O . LYS A 1 88 ? -19.918 0.320 21.949 1.00 93.75 88 LYS A O 1
ATOM 721 N N . LEU A 1 89 ? -17.939 1.008 21.106 1.00 91.88 89 LEU A N 1
ATOM 722 C CA . LEU A 1 89 ? -17.402 1.597 22.332 1.00 91.88 89 LEU A CA 1
ATOM 723 C C . LEU A 1 89 ? -18.184 2.849 22.741 1.00 91.88 89 LEU A C 1
ATOM 725 O O . LEU A 1 89 ? -18.502 2.989 23.912 1.00 91.88 89 LEU A O 1
ATOM 729 N N . ASP A 1 90 ? -18.591 3.687 21.785 1.00 90.94 90 ASP A N 1
ATOM 730 C CA . ASP A 1 90 ? -19.407 4.885 22.044 1.00 90.94 90 ASP A CA 1
ATOM 731 C C . ASP A 1 90 ? -20.809 4.566 22.599 1.00 90.94 90 ASP A C 1
ATOM 733 O O . ASP A 1 90 ? -21.485 5.435 23.147 1.00 90.94 90 ASP A O 1
ATOM 737 N N . ARG A 1 91 ? -21.281 3.325 22.417 1.00 85.44 91 ARG A N 1
ATOM 738 C CA . ARG A 1 91 ? -22.605 2.849 22.856 1.00 85.44 91 ARG A CA 1
ATOM 739 C C . ARG A 1 91 ? -22.555 1.990 24.125 1.00 85.44 91 ARG A C 1
ATOM 741 O O . ARG A 1 91 ? -23.616 1.537 24.556 1.00 85.44 91 ARG A O 1
ATOM 748 N N . ALA A 1 92 ? -21.364 1.699 24.648 1.00 78.44 92 ALA A N 1
ATOM 749 C CA . ALA A 1 92 ? -21.134 0.815 25.794 1.00 78.44 92 ALA A CA 1
ATOM 750 C C . ALA A 1 92 ? -20.993 1.601 27.103 1.00 78.44 92 ALA A C 1
ATOM 752 O O . ALA A 1 92 ? -21.403 1.039 28.146 1.00 78.44 92 ALA A O 1
#

pLDDT: mean 95.44, std 7.48, range [54.56, 98.69]